Protein AF-A0A940H5U5-F1 (afdb_monomer_lite)

Foldseek 3Di:
DVVQAPQDPVGFDFLVNVCVVLVHDSVLSVLVVVVCVVVQQWDWDQDPVDNVTIGIHGHPCCVPDCVVVVVVVVVVVCVVDDPVVVNVVSVVVSVVSVVVVVVVVVVVVVVPD

pLDDT: mean 73.12, std 14.08, range [37.0, 94.38]

Secondary structure (DSSP, 8-state):
-HHHHT--TTSPPPHHHHHHHHT--HHHHHHHHHHHHHTTSEEEEE-SS-TTSEEEEE-TTTTTSHHHHHHHHHHHHHTTS-HHHHHHHHHHHHHHHHHHHHHHHHHHHHTT-

Structure (mmCIF, N/CA/C/O backbone):
data_AF-A0A940H5U5-F1
#
_entry.id   AF-A0A940H5U5-F1
#
loop_
_atom_site.group_PDB
_atom_site.id
_atom_site.type_symbol
_atom_site.label_atom_id
_atom_site.label_alt_id
_atom_site.label_comp_id
_atom_site.label_asym_id
_atom_site.label_entity_id
_atom_site.label_seq_id
_atom_site.pdbx_PDB_ins_code
_atom_site.Cartn_x
_atom_site.Cartn_y
_atom_site.Cartn_z
_atom_site.occupancy
_atom_site.B_iso_or_equiv
_atom_site.auth_seq_id
_atom_site.auth_comp_id
_atom_site.auth_asym_id
_atom_site.auth_atom_id
_atom_site.pdbx_PDB_model_num
ATOM 1 N N . MET A 1 1 ? -2.902 -5.960 -1.206 1.00 59.06 1 MET A N 1
ATOM 2 C CA . MET A 1 1 ? -2.280 -6.666 -2.357 1.00 59.06 1 MET A CA 1
ATOM 3 C C . MET A 1 1 ? -3.231 -6.920 -3.512 1.00 59.06 1 MET A C 1
ATOM 5 O O . MET A 1 1 ? -2.843 -6.705 -4.652 1.00 59.06 1 MET A O 1
ATOM 9 N N . ARG A 1 2 ? -4.475 -7.324 -3.242 1.00 65.00 2 ARG A N 1
ATOM 10 C CA . ARG A 1 2 ? -5.474 -7.710 -4.247 1.00 65.00 2 ARG A CA 1
ATOM 11 C C . ARG A 1 2 ? -5.751 -6.679 -5.361 1.00 65.00 2 ARG A C 1
ATOM 13 O O . ARG A 1 2 ? -6.132 -7.082 -6.454 1.00 65.00 2 ARG A O 1
ATOM 20 N N . PHE A 1 3 ? -5.550 -5.381 -5.115 1.00 73.56 3 PHE A N 1
ATOM 21 C CA . PHE A 1 3 ? -5.642 -4.334 -6.147 1.00 73.56 3 PHE A CA 1
ATOM 22 C C . PHE A 1 3 ? -4.464 -4.382 -7.139 1.00 73.56 3 PHE A C 1
ATOM 24 O O . PHE A 1 3 ? -4.677 -4.433 -8.341 1.00 73.56 3 PHE A O 1
ATOM 31 N N . ILE A 1 4 ? -3.226 -4.476 -6.639 1.00 76.56 4 ILE A N 1
ATOM 32 C CA . ILE A 1 4 ? -2.006 -4.588 -7.463 1.00 76.56 4 ILE A CA 1
ATOM 33 C C . ILE A 1 4 ? -1.931 -5.956 -8.159 1.00 76.56 4 ILE A C 1
ATOM 35 O O . ILE A 1 4 ? -1.554 -6.040 -9.321 1.00 76.56 4 ILE A O 1
ATOM 39 N N . ALA A 1 5 ? -2.299 -7.034 -7.461 1.00 72.69 5 ALA A N 1
ATOM 40 C CA . ALA A 1 5 ? -2.192 -8.403 -7.967 1.00 72.69 5 ALA A CA 1
ATOM 41 C C . ALA A 1 5 ? -3.207 -8.733 -9.077 1.00 72.69 5 ALA A C 1
ATOM 43 O O . ALA A 1 5 ? -2.927 -9.572 -9.925 1.00 72.69 5 ALA A O 1
ATOM 44 N N . ARG A 1 6 ? -4.376 -8.077 -9.081 1.00 73.06 6 ARG A N 1
ATOM 45 C CA . ARG A 1 6 ? -5.414 -8.256 -10.113 1.00 73.06 6 ARG A CA 1
ATOM 46 C C . ARG A 1 6 ? -5.340 -7.218 -11.233 1.00 73.06 6 ARG A C 1
ATOM 48 O O . ARG A 1 6 ? -6.187 -7.241 -12.122 1.00 73.06 6 ARG A O 1
ATOM 55 N N . ALA A 1 7 ? -4.367 -6.309 -11.180 1.00 75.81 7 ALA A N 1
ATOM 56 C CA . ALA A 1 7 ? -4.187 -5.297 -12.205 1.00 75.81 7 ALA A CA 1
ATOM 57 C C . ALA A 1 7 ? -3.845 -5.981 -13.538 1.00 75.81 7 ALA A C 1
ATOM 59 O O . ALA A 1 7 ? -2.870 -6.742 -13.596 1.00 75.81 7 ALA A O 1
ATOM 60 N N . PRO A 1 8 ? -4.626 -5.764 -14.606 1.00 73.50 8 PRO A N 1
ATOM 61 C CA . PRO A 1 8 ? -4.313 -6.360 -15.889 1.00 73.50 8 PRO A CA 1
ATOM 62 C C . PRO A 1 8 ? -3.020 -5.750 -16.443 1.00 73.50 8 PRO A C 1
ATOM 64 O O . PRO A 1 8 ? -2.695 -4.590 -16.200 1.00 73.50 8 PRO A O 1
ATOM 67 N N . ALA A 1 9 ? -2.275 -6.520 -17.238 1.00 69.75 9 ALA A N 1
ATOM 68 C CA . ALA A 1 9 ? -0.978 -6.073 -17.757 1.00 69.75 9 ALA A CA 1
ATOM 69 C C . ALA A 1 9 ? -1.054 -4.779 -18.598 1.00 69.75 9 ALA A C 1
ATOM 71 O O . ALA A 1 9 ? -0.055 -4.069 -18.702 1.00 69.75 9 ALA A O 1
ATOM 72 N N . HIS A 1 10 ? -2.223 -4.493 -19.182 1.00 73.12 10 HIS A N 1
ATOM 73 C CA . HIS A 1 10 ? -2.501 -3.306 -19.991 1.00 73.12 10 HIS A CA 1
ATOM 74 C C . HIS A 1 10 ? -3.040 -2.108 -19.188 1.00 73.12 10 HIS A C 1
ATOM 76 O O . HIS A 1 10 ? -3.064 -1.009 -19.728 1.00 73.12 10 HIS A O 1
ATOM 82 N N . ASP A 1 11 ? -3.431 -2.301 -17.925 1.00 79.25 11 ASP A N 1
ATOM 83 C CA . ASP A 1 11 ? -3.810 -1.222 -17.001 1.00 79.25 11 ASP A CA 1
ATOM 84 C C . ASP A 1 11 ? -3.160 -1.455 -15.623 1.00 79.25 11 ASP A C 1
ATOM 86 O O . ASP A 1 11 ? -3.788 -1.928 -14.669 1.00 79.25 11 ASP A O 1
ATOM 90 N N . PRO A 1 12 ? -1.836 -1.242 -15.534 1.00 84.50 12 PRO A N 1
ATOM 91 C CA . PRO A 1 12 ? -1.082 -1.508 -14.322 1.00 84.50 12 PRO A CA 1
ATOM 92 C C . PRO A 1 12 ? -1.308 -0.424 -13.258 1.00 84.50 12 PRO A C 1
ATOM 94 O O . PRO A 1 12 ? -1.371 0.770 -13.549 1.00 84.50 12 PRO A O 1
ATOM 97 N N . VAL A 1 13 ? -1.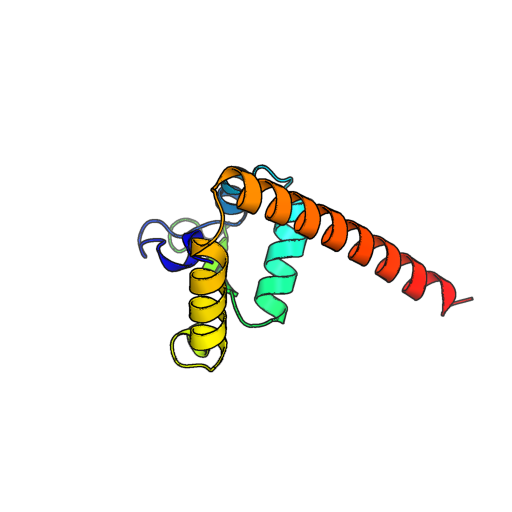323 -0.824 -11.983 1.00 91.81 13 VAL A N 1
ATOM 98 C CA . VAL A 1 13 ? -1.517 0.116 -10.868 1.00 91.81 13 VAL A CA 1
ATOM 99 C C . VAL A 1 13 ? -0.321 1.056 -10.735 1.00 91.81 13 VAL A C 1
ATOM 101 O O . VAL A 1 13 ? 0.819 0.622 -10.573 1.00 91.81 13 VAL A O 1
ATOM 104 N N . THR A 1 14 ? -0.584 2.360 -10.738 1.00 93.56 14 THR A N 1
ATOM 105 C CA . THR A 1 14 ? 0.409 3.396 -10.424 1.00 93.56 14 THR A CA 1
ATOM 106 C C . THR A 1 14 ? 0.382 3.749 -8.930 1.00 93.56 14 THR A C 1
ATOM 108 O O . THR A 1 14 ? -0.639 3.538 -8.268 1.00 93.56 14 THR A O 1
ATOM 111 N N . PRO A 1 15 ? 1.457 4.336 -8.367 1.00 91.62 15 PRO A N 1
ATOM 112 C CA . PRO A 1 15 ? 1.436 4.866 -7.001 1.00 91.62 15 PRO A CA 1
ATOM 113 C C . PRO A 1 15 ? 0.282 5.845 -6.745 1.00 91.62 15 PRO A C 1
ATOM 115 O O . PRO A 1 15 ? -0.354 5.781 -5.698 1.00 91.62 15 PRO A O 1
ATOM 118 N N . GLY A 1 16 ? -0.031 6.704 -7.723 1.00 90.62 16 GLY A N 1
ATOM 119 C CA . GLY A 1 16 ? -1.149 7.646 -7.632 1.00 90.62 16 GLY A CA 1
ATOM 120 C C . GLY A 1 16 ? -2.512 6.953 -7.606 1.00 90.62 16 GLY A C 1
ATOM 121 O O . GLY A 1 16 ? -3.357 7.300 -6.786 1.00 90.62 16 GLY A O 1
ATOM 122 N N . ALA A 1 17 ? -2.708 5.922 -8.434 1.00 90.31 17 ALA A N 1
ATOM 123 C CA . ALA A 1 17 ? -3.931 5.119 -8.411 1.00 90.31 17 ALA A CA 1
ATOM 124 C C . ALA A 1 17 ? -4.098 4.374 -7.078 1.00 90.31 17 ALA A C 1
ATOM 126 O O . ALA A 1 17 ? -5.207 4.282 -6.557 1.00 90.31 17 ALA A O 1
ATOM 127 N N . LEU A 1 18 ? -2.999 3.885 -6.494 1.00 86.50 18 LEU A N 1
ATOM 128 C CA . LEU A 1 18 ? -3.027 3.270 -5.170 1.00 86.50 18 LEU A CA 1
ATOM 129 C C . LEU A 1 18 ? -3.371 4.290 -4.074 1.00 86.50 18 LEU A C 1
ATOM 131 O O . LEU A 1 18 ? -4.169 3.974 -3.199 1.00 86.50 18 LEU A O 1
ATOM 135 N N . ALA A 1 19 ? -2.816 5.505 -4.131 1.00 84.50 19 ALA A N 1
ATOM 136 C CA . ALA A 1 19 ? -3.132 6.572 -3.179 1.00 84.50 19 ALA A CA 1
ATOM 137 C C . ALA A 1 19 ? -4.625 6.912 -3.203 1.00 84.50 19 ALA A C 1
ATOM 139 O O . ALA A 1 19 ? -5.271 6.946 -2.159 1.00 84.50 19 ALA A O 1
ATOM 140 N N . ALA A 1 20 ? -5.173 7.089 -4.409 1.00 86.62 20 ALA A N 1
ATOM 141 C CA . ALA A 1 20 ? -6.587 7.368 -4.619 1.00 86.62 20 ALA A CA 1
ATOM 142 C C . ALA A 1 20 ? -7.475 6.221 -4.117 1.00 86.62 20 ALA A C 1
ATOM 144 O O . ALA A 1 20 ? -8.465 6.469 -3.439 1.00 86.62 20 ALA A O 1
ATOM 145 N N . HIS A 1 21 ? -7.096 4.971 -4.397 1.00 81.88 21 HIS A N 1
ATOM 146 C CA . HIS A 1 21 ? -7.836 3.793 -3.945 1.00 81.88 21 HIS A CA 1
ATOM 147 C C . HIS A 1 21 ? -7.860 3.652 -2.416 1.00 81.88 21 HIS A C 1
ATOM 149 O O . HIS A 1 21 ? -8.866 3.227 -1.860 1.00 81.88 21 HIS A O 1
ATOM 155 N N . LEU A 1 22 ? -6.765 4.011 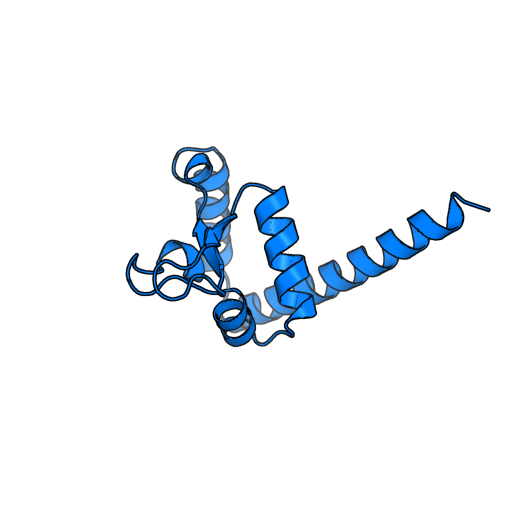-1.742 1.00 78.31 22 LEU A N 1
ATOM 156 C CA . LEU A 1 22 ? -6.652 3.948 -0.283 1.00 78.31 22 LEU A CA 1
ATOM 157 C C . LEU A 1 22 ? -7.143 5.223 0.423 1.00 78.31 22 LEU A C 1
ATOM 159 O O . LEU A 1 22 ? -7.207 5.241 1.648 1.00 78.31 22 LEU A O 1
ATOM 163 N N . GLY A 1 23 ? -7.456 6.292 -0.316 1.00 82.31 23 GLY A N 1
ATOM 164 C CA . GLY A 1 23 ? -7.850 7.581 0.259 1.00 82.31 23 GLY A CA 1
ATOM 165 C C . GLY A 1 23 ? -6.741 8.264 1.070 1.00 82.31 23 GLY A C 1
ATOM 166 O O . GLY A 1 23 ? -7.037 8.972 2.030 1.00 82.31 23 GLY A O 1
ATOM 167 N N . VAL A 1 24 ? -5.468 8.048 0.717 1.00 80.44 24 VAL A N 1
ATOM 168 C CA . VAL A 1 24 ? -4.302 8.577 1.453 1.00 80.44 24 VAL A CA 1
ATOM 169 C C . VAL A 1 24 ? -3.491 9.573 0.624 1.00 80.44 24 VAL A C 1
ATOM 171 O O . VAL A 1 24 ? -3.591 9.629 -0.602 1.00 80.44 24 VAL A O 1
ATOM 174 N N . SER A 1 25 ? -2.644 10.355 1.296 1.00 83.06 25 SER A N 1
ATOM 175 C CA . SER A 1 25 ? -1.733 11.288 0.630 1.00 83.06 25 SER A CA 1
ATOM 176 C C . SER A 1 25 ? -0.631 10.568 -0.161 1.00 83.06 25 SER A C 1
ATOM 178 O O . SER A 1 25 ? -0.286 9.413 0.102 1.00 83.06 25 SER A O 1
ATOM 180 N N . THR A 1 26 ? -0.007 11.287 -1.099 1.00 83.31 26 THR A N 1
ATOM 181 C CA . THR A 1 26 ? 1.151 10.788 -1.860 1.00 83.31 26 THR A CA 1
ATOM 182 C C . THR A 1 26 ? 2.324 10.403 -0.950 1.00 83.31 26 THR A C 1
ATOM 184 O O . THR A 1 26 ? 3.017 9.421 -1.213 1.00 83.31 26 THR A O 1
ATOM 187 N N . ALA A 1 27 ? 2.547 11.145 0.137 1.00 80.81 27 ALA A N 1
ATOM 188 C CA . ALA A 1 27 ? 3.599 10.826 1.101 1.00 80.81 27 ALA A CA 1
ATOM 189 C C . ALA A 1 27 ? 3.297 9.503 1.825 1.00 80.81 27 ALA A C 1
ATOM 191 O O . ALA A 1 27 ? 4.127 8.594 1.818 1.00 80.81 27 ALA A O 1
ATOM 192 N N . ALA A 1 28 ? 2.070 9.347 2.333 1.00 74.31 28 ALA A N 1
ATOM 193 C CA . ALA A 1 28 ? 1.639 8.139 3.032 1.00 74.31 28 ALA A CA 1
ATOM 194 C C . ALA A 1 28 ? 1.686 6.895 2.128 1.00 74.31 28 ALA A C 1
ATOM 196 O O . ALA A 1 28 ? 2.235 5.863 2.517 1.00 74.31 28 ALA A O 1
ATOM 197 N N . VAL A 1 29 ? 1.194 6.985 0.883 1.00 84.50 29 VAL A N 1
ATOM 198 C CA . VAL A 1 29 ? 1.276 5.845 -0.049 1.00 84.50 29 VAL A CA 1
ATOM 199 C C . VAL A 1 29 ? 2.728 5.481 -0.365 1.00 84.50 29 VAL A C 1
ATOM 201 O O . VAL A 1 29 ? 3.036 4.310 -0.574 1.00 84.50 29 VAL A O 1
ATOM 204 N N . THR A 1 30 ? 3.639 6.459 -0.384 1.00 85.81 30 THR A N 1
ATOM 205 C CA . THR A 1 30 ? 5.062 6.214 -0.650 1.00 85.81 30 THR A CA 1
ATOM 206 C C . THR A 1 30 ? 5.697 5.408 0.484 1.00 85.81 30 THR A C 1
ATOM 208 O O . THR A 1 30 ? 6.407 4.442 0.200 1.00 85.81 30 THR A O 1
ATOM 211 N N . GLY A 1 31 ? 5.384 5.724 1.746 1.00 78.25 31 GLY A N 1
ATOM 212 C CA . GLY A 1 31 ? 5.819 4.944 2.914 1.00 78.25 31 GLY A CA 1
ATOM 213 C C . GLY A 1 31 ? 5.294 3.503 2.895 1.00 78.25 31 GLY A C 1
ATOM 214 O O . GLY A 1 31 ? 6.044 2.553 3.149 1.00 78.25 31 GLY A O 1
ATOM 215 N N . VAL A 1 32 ? 4.036 3.315 2.481 1.00 79.25 32 VAL A N 1
ATOM 216 C CA . VAL A 1 32 ? 3.439 1.985 2.270 1.00 79.25 32 VAL A CA 1
ATOM 217 C C . VAL A 1 32 ? 4.168 1.225 1.162 1.00 79.25 32 VAL A C 1
ATOM 219 O O . VAL A 1 32 ? 4.618 0.101 1.377 1.00 79.25 32 VAL A O 1
ATOM 222 N N . ILE A 1 33 ? 4.337 1.824 -0.021 1.00 86.31 33 ILE A N 1
ATOM 223 C CA . ILE A 1 33 ? 5.022 1.191 -1.160 1.00 86.31 33 ILE A CA 1
ATOM 224 C C . ILE A 1 33 ? 6.456 0.811 -0.787 1.00 86.31 33 ILE A C 1
ATOM 226 O O . ILE A 1 33 ? 6.909 -0.277 -1.148 1.00 86.31 33 ILE A O 1
ATOM 230 N N . ARG A 1 34 ? 7.161 1.673 -0.047 1.00 86.00 34 ARG A N 1
ATOM 231 C CA . ARG A 1 34 ? 8.513 1.406 0.448 1.00 86.00 34 ARG A CA 1
ATOM 232 C C . ARG A 1 34 ? 8.544 0.144 1.306 1.00 86.00 34 ARG A C 1
ATOM 234 O O . ARG A 1 34 ? 9.301 -0.764 0.975 1.00 86.00 34 ARG A O 1
ATOM 241 N N . ARG A 1 35 ? 7.671 0.032 2.311 1.00 79.75 35 ARG A N 1
ATOM 242 C CA . ARG A 1 35 ? 7.565 -1.169 3.161 1.00 79.75 35 ARG A CA 1
ATOM 243 C C . ARG A 1 35 ? 7.221 -2.422 2.369 1.00 79.75 35 ARG A C 1
ATOM 245 O O . ARG A 1 35 ? 7.815 -3.473 2.582 1.00 79.75 35 ARG A O 1
ATOM 252 N N . LEU A 1 36 ? 6.286 -2.318 1.426 1.00 79.19 36 LEU A N 1
ATOM 253 C CA . LEU A 1 36 ? 5.907 -3.451 0.579 1.00 79.19 36 LEU A CA 1
ATOM 254 C C . LEU A 1 36 ? 7.059 -3.910 -0.320 1.00 79.19 36 LEU A C 1
ATOM 256 O O . LEU A 1 36 ? 7.201 -5.104 -0.576 1.00 79.19 36 LEU A O 1
ATOM 260 N N . ARG A 1 37 ? 7.890 -2.978 -0.791 1.00 84.25 37 ARG A N 1
ATOM 261 C CA . ARG A 1 37 ? 9.099 -3.281 -1.559 1.00 84.25 37 ARG A CA 1
ATOM 262 C C . ARG A 1 37 ? 10.191 -3.889 -0.680 1.00 84.25 37 ARG A C 1
ATOM 264 O O . ARG A 1 37 ? 10.792 -4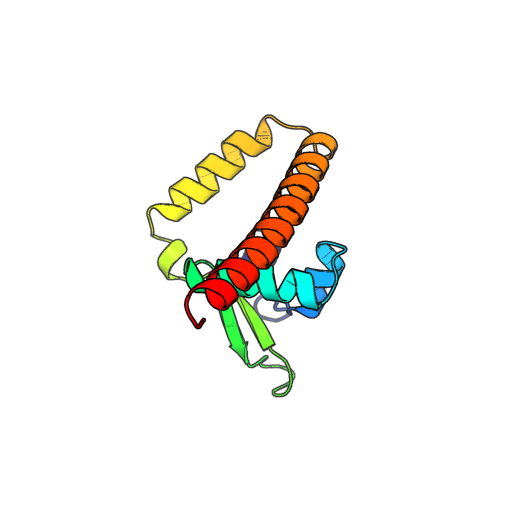.876 -1.087 1.00 84.25 37 ARG A O 1
ATOM 271 N N . GLU A 1 38 ? 10.441 -3.323 0.498 1.00 78.69 38 GLU A N 1
ATOM 272 C CA . GLU A 1 38 ? 11.425 -3.824 1.472 1.00 78.69 38 GLU A CA 1
ATOM 273 C C . GLU A 1 38 ? 11.074 -5.238 1.949 1.00 78.69 38 GLU A C 1
ATOM 275 O O . GLU A 1 38 ? 11.944 -6.102 2.008 1.00 78.69 38 GLU A O 1
ATOM 280 N N . GLY A 1 39 ? 9.787 -5.511 2.174 1.00 71.06 39 GLY A N 1
ATOM 281 C CA . GLY A 1 39 ? 9.272 -6.848 2.472 1.00 71.06 39 GLY A CA 1
ATOM 282 C C . GLY A 1 39 ? 9.225 -7.801 1.271 1.00 71.06 39 GLY A C 1
ATOM 283 O O . GLY A 1 39 ? 8.808 -8.943 1.420 1.00 71.06 39 GLY A O 1
ATOM 284 N N . GLY A 1 40 ? 9.630 -7.360 0.075 1.00 73.81 40 GLY A N 1
ATOM 285 C CA . GLY A 1 40 ? 9.691 -8.196 -1.126 1.00 73.81 40 GLY A CA 1
ATOM 286 C C . GLY A 1 40 ? 8.338 -8.520 -1.767 1.00 73.81 40 GLY A C 1
ATOM 287 O O . GLY A 1 40 ? 8.287 -9.365 -2.662 1.00 73.81 40 GLY A O 1
ATOM 288 N N . PHE A 1 41 ? 7.260 -7.846 -1.360 1.00 74.44 41 PHE A N 1
ATOM 289 C CA . PHE A 1 41 ? 5.898 -8.106 -1.830 1.00 74.44 41 PHE A CA 1
ATOM 290 C C . PHE A 1 41 ? 5.558 -7.399 -3.148 1.00 74.44 41 PHE A C 1
ATOM 292 O O . PHE A 1 41 ? 4.767 -7.906 -3.945 1.00 74.44 41 PHE A O 1
ATOM 299 N N . VAL A 1 42 ? 6.142 -6.222 -3.387 1.00 82.69 42 VAL A N 1
ATOM 300 C CA . VAL A 1 42 ? 5.886 -5.406 -4.584 1.00 82.69 42 VAL A CA 1
ATOM 301 C C . VAL A 1 42 ? 7.192 -5.022 -5.268 1.00 82.69 42 VAL A C 1
ATOM 303 O O . VAL A 1 42 ? 8.184 -4.684 -4.627 1.00 82.69 42 VAL A O 1
ATOM 306 N N . VAL A 1 43 ? 7.163 -5.016 -6.597 1.00 88.00 43 VAL A N 1
ATOM 307 C CA . VAL A 1 43 ? 8.211 -4.475 -7.460 1.00 88.00 43 VAL A CA 1
ATOM 308 C C . VAL A 1 43 ? 7.709 -3.188 -8.104 1.00 88.00 43 VAL A C 1
ATOM 310 O O . VAL A 1 43 ? 6.584 -3.124 -8.601 1.00 88.00 43 VAL A O 1
ATOM 313 N N . VAL A 1 44 ? 8.562 -2.164 -8.117 1.00 91.31 44 VAL A N 1
ATOM 314 C CA . VAL A 1 44 ? 8.323 -0.912 -8.844 1.00 91.31 44 VAL A CA 1
ATOM 315 C C . VAL A 1 44 ? 9.061 -0.982 -10.177 1.00 91.31 44 VAL A C 1
ATOM 317 O O . VAL A 1 44 ? 10.269 -1.210 -10.198 1.00 91.31 44 VAL A O 1
ATOM 320 N N . ALA A 1 45 ? 8.351 -0.772 -11.283 1.00 90.19 45 ALA A N 1
ATOM 321 C CA . ALA A 1 45 ? 8.904 -0.827 -12.636 1.00 90.19 45 ALA A CA 1
ATOM 322 C C . ALA A 1 45 ? 8.535 0.431 -13.447 1.00 90.19 45 ALA A C 1
ATOM 324 O O . ALA A 1 45 ? 7.583 1.130 -13.089 1.00 90.19 45 ALA A O 1
ATOM 325 N N . PRO A 1 46 ? 9.267 0.759 -14.529 1.00 90.69 46 PRO A N 1
ATOM 326 C CA . PRO A 1 46 ? 8.831 1.773 -15.490 1.00 90.69 46 PRO A CA 1
ATOM 327 C C . PRO A 1 46 ? 7.448 1.441 -16.062 1.00 90.69 46 PRO A C 1
ATOM 329 O O . PRO A 1 46 ? 7.152 0.272 -16.320 1.00 90.69 46 PRO A O 1
ATOM 332 N N . ASN A 1 47 ? 6.604 2.454 -16.259 1.00 88.12 47 ASN A N 1
ATOM 333 C CA . ASN A 1 47 ? 5.324 2.267 -16.931 1.00 88.12 47 ASN A CA 1
ATOM 334 C C . ASN A 1 47 ? 5.557 2.088 -18.451 1.00 88.12 47 ASN A C 1
ATOM 336 O O . ASN A 1 47 ? 6.158 2.969 -19.067 1.00 88.12 47 ASN A O 1
ATOM 340 N N . PRO A 1 48 ? 5.083 0.990 -19.074 1.00 84.56 48 PRO A N 1
ATOM 341 C CA . PRO A 1 48 ? 5.231 0.769 -20.515 1.00 84.56 48 PRO A CA 1
ATOM 342 C C . PRO A 1 48 ? 4.530 1.815 -21.393 1.00 84.56 48 PRO A C 1
ATOM 344 O O . PRO A 1 48 ? 4.952 2.024 -22.525 1.00 84.56 48 PRO A O 1
ATOM 347 N N . ALA A 1 49 ? 3.469 2.454 -20.888 1.00 85.62 49 ALA A N 1
ATOM 348 C CA . ALA A 1 49 ? 2.686 3.450 -21.623 1.00 85.62 49 ALA A CA 1
ATOM 349 C C . ALA A 1 49 ? 3.198 4.893 -21.439 1.00 85.62 49 ALA A C 1
ATOM 351 O O . ALA A 1 49 ? 2.931 5.748 -22.277 1.00 85.62 49 ALA A O 1
ATOM 352 N N . ASP A 1 50 ? 3.945 5.170 -20.364 1.00 86.56 50 ASP A N 1
ATOM 353 C CA . ASP A 1 50 ? 4.576 6.472 -20.105 1.00 86.56 50 ASP A CA 1
ATOM 354 C C . ASP A 1 50 ? 5.873 6.281 -19.311 1.00 86.56 50 ASP A C 1
ATOM 356 O O . ASP A 1 50 ? 5.850 6.073 -18.099 1.00 86.56 50 ASP A O 1
ATOM 360 N N . ALA A 1 51 ? 7.025 6.412 -19.969 1.00 84.06 51 ALA A N 1
ATOM 361 C CA . ALA A 1 51 ? 8.330 6.201 -19.340 1.00 84.06 51 ALA A CA 1
ATOM 362 C C . ALA A 1 51 ? 8.622 7.144 -18.151 1.00 84.06 51 ALA A C 1
ATOM 364 O O . ALA A 1 51 ? 9.502 6.846 -17.337 1.00 84.06 51 ALA A O 1
ATOM 365 N N . ARG A 1 52 ? 7.891 8.263 -18.019 1.00 87.06 52 ARG A N 1
ATOM 366 C CA . ARG A 1 52 ? 7.999 9.191 -16.878 1.00 87.06 52 ARG A CA 1
ATOM 367 C C . ARG A 1 52 ? 7.241 8.705 -15.642 1.00 87.06 52 ARG A C 1
ATOM 369 O O . ARG A 1 52 ? 7.450 9.236 -14.555 1.00 87.06 52 ARG A O 1
ATOM 376 N N . SER A 1 53 ? 6.386 7.697 -15.792 1.00 87.94 53 SER A N 1
ATOM 377 C CA . SER A 1 53 ? 5.580 7.111 -14.725 1.00 87.94 53 SER A CA 1
ATOM 378 C C . SER A 1 53 ? 6.130 5.754 -14.267 1.00 87.94 53 SER A C 1
ATOM 380 O O . SER A 1 53 ? 6.938 5.101 -14.937 1.00 87.94 53 SER A O 1
ATOM 382 N N . LYS A 1 54 ? 5.695 5.319 -13.083 1.00 93.00 54 LYS A N 1
ATOM 383 C CA . LYS A 1 54 ? 6.037 4.025 -12.483 1.00 93.00 54 LYS A CA 1
ATOM 384 C C . LYS A 1 54 ? 4.781 3.204 -12.241 1.00 93.00 54 LYS A C 1
ATOM 386 O O . LYS A 1 54 ? 3.713 3.748 -11.969 1.00 93.00 54 LYS A O 1
ATOM 391 N N . VAL A 1 55 ? 4.945 1.889 -12.283 1.00 94.38 55 VAL A N 1
ATOM 392 C CA . VAL A 1 55 ? 3.894 0.913 -12.000 1.00 94.38 55 VAL A CA 1
ATOM 393 C C . VAL A 1 55 ? 4.320 -0.030 -10.888 1.00 94.38 55 VAL A C 1
ATOM 395 O O . VAL A 1 55 ? 5.501 -0.354 -10.744 1.00 94.38 55 VAL A O 1
ATOM 398 N N . LEU A 1 56 ? 3.339 -0.468 -10.112 1.00 91.56 56 LEU A N 1
ATOM 399 C CA . LEU A 1 56 ? 3.472 -1.447 -9.048 1.00 91.56 56 LEU A CA 1
ATOM 400 C C . LEU A 1 56 ? 3.073 -2.816 -9.593 1.00 91.56 56 LEU A C 1
ATOM 402 O O . LEU A 1 56 ? 2.035 -2.960 -10.238 1.00 91.56 5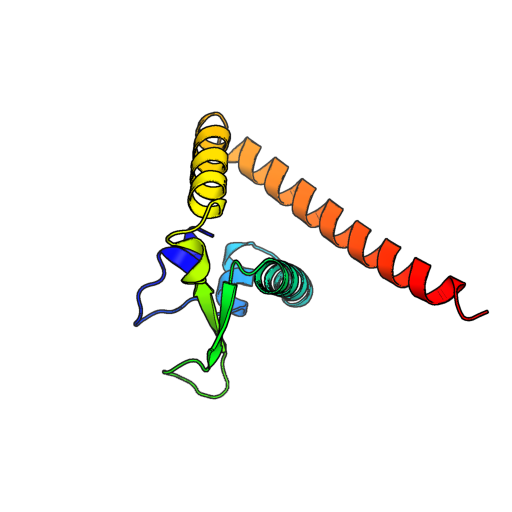6 LEU A O 1
ATOM 406 N N . ARG A 1 57 ? 3.890 -3.831 -9.325 1.00 87.25 57 ARG A N 1
ATOM 407 C CA . ARG A 1 57 ? 3.605 -5.230 -9.659 1.00 87.25 57 ARG A CA 1
ATOM 408 C C . ARG A 1 57 ? 3.784 -6.098 -8.428 1.00 87.25 57 ARG A C 1
ATOM 410 O O . ARG A 1 57 ? 4.700 -5.861 -7.645 1.00 87.25 57 ARG A O 1
ATOM 417 N N . ALA A 1 58 ? 2.943 -7.115 -8.271 1.00 81.31 58 ALA A N 1
ATOM 418 C CA . ALA A 1 58 ? 3.190 -8.145 -7.269 1.00 81.31 58 ALA A CA 1
ATOM 419 C C . ALA A 1 58 ? 4.504 -8.879 -7.592 1.00 81.31 58 ALA A C 1
ATOM 421 O O . ALA A 1 58 ? 4.836 -9.105 -8.758 1.00 81.31 58 ALA A O 1
ATOM 422 N N . SER A 1 59 ? 5.273 -9.214 -6.562 1.00 74.81 59 SER A N 1
ATOM 423 C CA . SER A 1 59 ? 6.530 -9.944 -6.714 1.00 74.81 59 SER A CA 1
ATOM 424 C C . SER A 1 59 ? 6.285 -11.414 -7.072 1.00 74.81 59 SER A C 1
ATOM 426 O O . SER A 1 59 ? 5.517 -12.100 -6.403 1.00 74.81 59 SER A O 1
ATOM 428 N N . LEU A 1 60 ? 6.989 -11.932 -8.088 1.00 62.09 60 LEU A N 1
ATOM 429 C CA . LEU A 1 60 ? 6.955 -13.360 -8.455 1.00 62.09 60 LEU A CA 1
ATOM 430 C C . LEU A 1 60 ? 7.555 -14.270 -7.372 1.00 62.09 60 LEU A C 1
ATOM 432 O O . LEU A 1 60 ? 7.242 -15.458 -7.344 1.00 62.09 60 LEU A O 1
ATOM 436 N N . ARG A 1 61 ? 8.401 -13.721 -6.482 1.00 56.09 61 ARG A N 1
ATOM 437 C CA . ARG A 1 61 ? 8.922 -14.447 -5.315 1.00 56.09 61 ARG A CA 1
ATOM 438 C C . ARG A 1 61 ? 7.776 -14.918 -4.426 1.00 56.09 61 ARG A C 1
ATOM 440 O O . ARG A 1 61 ? 7.929 -15.958 -3.810 1.00 56.09 61 ARG A O 1
ATOM 447 N N . GLU A 1 62 ? 6.659 -14.190 -4.412 1.00 53.09 62 GLU A N 1
ATOM 448 C CA . GLU A 1 62 ? 5.501 -14.477 -3.572 1.00 53.09 62 GLU A CA 1
ATOM 449 C C . GLU A 1 62 ? 4.512 -15.469 -4.170 1.00 53.09 62 GLU A C 1
ATOM 451 O O . GLU A 1 62 ? 4.076 -16.342 -3.436 1.00 53.09 62 GLU A O 1
ATOM 456 N N . LEU A 1 63 ? 4.314 -15.461 -5.493 1.00 51.09 63 LEU A N 1
ATOM 457 C CA . LEU A 1 63 ? 3.392 -16.368 -6.205 1.00 51.09 63 LEU A CA 1
ATOM 458 C C . LEU A 1 63 ? 3.721 -17.878 -6.085 1.00 51.09 63 LEU A C 1
ATOM 460 O O . LEU A 1 63 ? 3.019 -18.702 -6.665 1.00 51.09 63 LEU A O 1
ATOM 464 N N . HIS A 1 64 ? 4.814 -18.237 -5.394 1.00 48.28 64 HIS A N 1
ATOM 465 C CA . HIS A 1 64 ? 5.190 -19.615 -5.048 1.00 48.28 64 HIS A CA 1
ATOM 466 C C . HIS A 1 64 ? 5.884 -19.733 -3.659 1.00 48.28 64 HIS A C 1
ATOM 468 O O . HIS A 1 64 ? 6.546 -20.736 -3.382 1.00 48.28 64 HIS A O 1
ATOM 474 N N . SER A 1 65 ? 5.792 -18.721 -2.782 1.00 46.91 65 SER A N 1
ATOM 475 C CA . SER A 1 65 ? 6.514 -18.620 -1.488 1.00 46.91 65 SER A CA 1
ATOM 476 C C . SER A 1 65 ? 5.607 -18.883 -0.278 1.00 46.91 65 SER A C 1
ATOM 478 O O . SER A 1 65 ? 4.386 -18.792 -0.378 1.00 46.91 65 SER A O 1
ATOM 480 N N . PRO A 1 66 ? 6.162 -19.174 0.916 1.00 48.56 66 PRO A N 1
ATOM 481 C CA . PRO A 1 66 ? 5.424 -19.169 2.181 1.00 48.56 66 PRO A CA 1
ATOM 482 C C . PRO A 1 66 ? 4.500 -17.963 2.417 1.00 48.56 66 PRO A C 1
ATOM 484 O O . PRO A 1 66 ? 3.544 -18.105 3.182 1.00 48.56 66 PRO A O 1
ATOM 487 N N . ALA A 1 67 ? 4.728 -16.805 1.795 1.00 50.88 67 ALA A N 1
ATOM 488 C CA . ALA A 1 67 ? 3.844 -15.655 1.949 1.00 50.88 67 ALA A 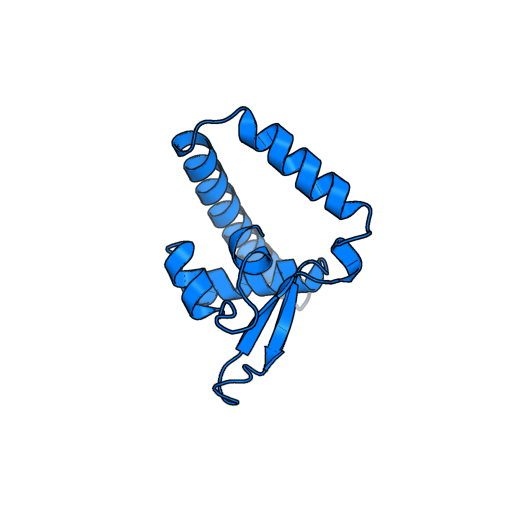CA 1
ATOM 489 C C . ALA A 1 67 ? 2.645 -15.599 0.965 1.00 50.88 67 ALA A C 1
ATOM 491 O O . ALA A 1 67 ? 1.699 -14.853 1.236 1.00 50.88 67 ALA A O 1
ATOM 492 N N . ASP A 1 68 ? 2.516 -16.551 0.026 1.00 53.44 68 ASP A N 1
ATOM 493 C CA . ASP A 1 68 ? 1.208 -16.957 -0.526 1.00 53.44 68 ASP A CA 1
ATOM 494 C C . ASP A 1 68 ? 0.344 -17.620 0.555 1.00 53.44 68 ASP A C 1
ATOM 496 O O . ASP A 1 68 ? -0.864 -17.378 0.636 1.00 53.44 68 ASP A O 1
ATOM 500 N N . ARG A 1 69 ? 0.950 -18.407 1.460 1.00 55.62 69 ARG A N 1
ATOM 501 C CA . ARG A 1 69 ? 0.219 -18.953 2.618 1.00 55.62 69 ARG A CA 1
ATOM 502 C C . ARG A 1 69 ? -0.127 -17.856 3.609 1.00 55.62 69 ARG A C 1
ATOM 504 O O . ARG A 1 69 ? -1.196 -17.917 4.201 1.00 55.62 69 ARG A O 1
ATOM 511 N N . LEU A 1 70 ? 0.745 -16.866 3.803 1.00 61.91 70 LEU A N 1
ATOM 512 C CA . LEU A 1 70 ? 0.425 -15.711 4.643 1.00 61.91 70 LEU A CA 1
ATOM 513 C C . LEU A 1 70 ? -0.721 -14.898 4.038 1.00 61.91 70 LEU A C 1
ATOM 515 O O . LEU A 1 70 ? -1.671 -14.613 4.753 1.00 61.91 70 LEU A O 1
ATOM 519 N N . SER A 1 71 ? -0.685 -14.599 2.738 1.00 64.19 71 SER A N 1
ATOM 520 C CA . SER A 1 71 ? -1.774 -13.899 2.044 1.00 64.19 71 SER A CA 1
ATOM 521 C C . SER A 1 71 ? -3.085 -14.678 2.122 1.00 64.19 71 SER A C 1
ATOM 523 O O . SER A 1 71 ? -4.106 -14.097 2.472 1.00 64.19 71 SER A O 1
ATOM 525 N N . SER A 1 72 ? -3.044 -15.997 1.914 1.00 61.81 72 SER A N 1
ATOM 526 C CA . SER A 1 72 ? -4.219 -16.869 2.051 1.00 61.81 72 SER A CA 1
ATOM 527 C C . SER A 1 72 ? -4.743 -16.919 3.490 1.00 61.81 72 SER A C 1
ATOM 529 O O . SER A 1 72 ? -5.947 -16.911 3.715 1.00 61.81 72 SER A O 1
ATOM 531 N N . ARG A 1 73 ? -3.854 -16.945 4.493 1.00 65.62 73 ARG A N 1
ATOM 532 C CA . ARG A 1 73 ? -4.234 -16.916 5.916 1.00 65.62 73 ARG A CA 1
ATOM 533 C C . ARG A 1 73 ? -4.797 -15.562 6.325 1.00 65.62 73 ARG A C 1
ATOM 535 O O . ARG A 1 73 ? -5.729 -15.523 7.112 1.00 65.62 73 ARG A O 1
ATOM 542 N N . VAL A 1 74 ? -4.252 -14.471 5.798 1.00 70.50 74 VAL A N 1
ATOM 543 C CA . VAL A 1 74 ? -4.772 -13.119 6.022 1.00 70.50 74 VAL A CA 1
ATOM 544 C C . VAL A 1 74 ? -6.131 -12.956 5.347 1.00 70.50 74 VAL A C 1
ATOM 546 O O . VAL A 1 74 ? -7.016 -12.388 5.968 1.00 70.50 74 VAL A O 1
ATOM 549 N N . GLU A 1 75 ? -6.338 -13.492 4.140 1.00 70.00 75 GLU A N 1
ATOM 550 C CA . GLU A 1 75 ? -7.664 -13.519 3.503 1.00 70.00 75 GLU A CA 1
ATOM 551 C C . GLU A 1 75 ? -8.665 -14.359 4.305 1.00 70.00 75 GLU A C 1
ATOM 553 O O . GLU A 1 75 ? -9.790 -13.913 4.500 1.00 70.00 75 GLU A O 1
ATOM 558 N N . ALA A 1 76 ? -8.253 -15.518 4.827 1.00 71.94 76 ALA A N 1
ATOM 559 C CA . ALA A 1 76 ? -9.105 -16.349 5.677 1.00 71.94 76 ALA A CA 1
ATOM 560 C C . ALA A 1 76 ? -9.458 -15.677 7.014 1.00 71.94 76 ALA A C 1
ATOM 562 O O . ALA A 1 76 ? -10.567 -15.827 7.502 1.00 71.94 76 ALA A O 1
ATOM 563 N N . ILE A 1 77 ? -8.534 -14.916 7.605 1.00 75.06 77 ILE A N 1
ATOM 564 C CA . ILE A 1 77 ? -8.833 -14.116 8.799 1.00 75.06 77 ILE A CA 1
ATOM 565 C C . ILE A 1 77 ? -9.765 -12.965 8.422 1.00 75.06 77 ILE A C 1
ATOM 567 O O . ILE A 1 77 ? -10.740 -12.718 9.115 1.00 75.06 77 ILE A O 1
ATOM 571 N N . ALA A 1 78 ? -9.489 -12.267 7.318 1.00 75.31 78 ALA A N 1
ATOM 572 C CA . ALA A 1 78 ? -10.278 -11.122 6.884 1.00 75.31 78 ALA A CA 1
ATOM 573 C C . ALA A 1 78 ? -11.718 -11.500 6.510 1.00 75.31 78 ALA A C 1
ATOM 575 O O . ALA A 1 78 ? -12.604 -10.670 6.679 1.00 75.31 78 ALA A O 1
ATOM 576 N N . SER A 1 79 ? -11.971 -12.730 6.046 1.00 83.50 79 SER A N 1
ATOM 577 C CA . SER A 1 79 ? -13.329 -13.191 5.730 1.00 83.50 79 SER A CA 1
ATOM 578 C C . SER A 1 79 ? -14.256 -13.292 6.941 1.00 83.50 79 SER A C 1
ATOM 580 O O . SER A 1 79 ? -15.468 -13.343 6.750 1.00 83.50 79 SER A O 1
ATOM 582 N N . ASP A 1 80 ? -13.711 -13.291 8.160 1.00 89.31 80 ASP A N 1
ATOM 583 C CA . ASP A 1 80 ? -14.497 -13.308 9.397 1.00 89.31 80 ASP A CA 1
ATOM 584 C C . ASP A 1 80 ? -14.961 -11.904 9.833 1.00 89.31 80 ASP A C 1
ATOM 586 O O . ASP A 1 80 ? -15.705 -11.776 10.804 1.00 89.31 80 ASP A O 1
ATOM 590 N N . PHE A 1 81 ? -14.542 -10.849 9.125 1.00 80.62 81 PHE A N 1
ATOM 591 C CA . PHE A 1 81 ? -14.850 -9.457 9.452 1.00 80.62 81 PHE A CA 1
ATOM 592 C C . PHE A 1 81 ? -15.735 -8.817 8.383 1.00 80.62 81 PHE A C 1
ATOM 594 O O . PHE A 1 81 ? -15.636 -9.107 7.190 1.00 80.62 81 PHE A O 1
ATOM 601 N N . SER A 1 82 ? -16.579 -7.884 8.811 1.00 85.69 82 SER A N 1
ATOM 602 C CA . SER A 1 82 ? -17.313 -7.004 7.906 1.00 85.69 82 SER A CA 1
ATOM 603 C C . SER A 1 82 ? -16.393 -5.973 7.245 1.00 85.69 82 SER A C 1
ATOM 605 O O . SER A 1 82 ? -15.358 -5.587 7.796 1.00 85.69 82 SER A O 1
ATOM 607 N N . ASP A 1 83 ? -16.816 -5.438 6.097 1.00 75.31 83 ASP A N 1
ATOM 608 C CA . ASP A 1 83 ? -16.085 -4.371 5.397 1.00 75.31 83 ASP A CA 1
ATOM 609 C C . ASP A 1 83 ? -15.822 -3.153 6.302 1.00 75.31 83 ASP A C 1
ATOM 611 O O . ASP A 1 83 ? -14.743 -2.564 6.252 1.00 75.31 83 ASP A O 1
ATOM 615 N N . SER A 1 84 ? -16.771 -2.799 7.178 1.00 73.94 84 SER A N 1
ATOM 616 C CA . SER A 1 84 ? -16.613 -1.700 8.140 1.00 73.94 84 SER A CA 1
ATOM 617 C C . SER A 1 84 ? -15.543 -1.963 9.200 1.00 73.94 84 SER A C 1
ATOM 619 O O . SER A 1 84 ? -14.840 -1.038 9.608 1.00 73.94 84 SER A O 1
ATOM 621 N N . GLU A 1 85 ? -15.399 -3.209 9.652 1.00 73.62 85 GLU A N 1
ATOM 622 C CA . GLU A 1 85 ? -14.373 -3.588 10.627 1.00 73.62 85 GLU A CA 1
ATOM 623 C C . GLU A 1 85 ? -12.992 -3.620 9.974 1.00 73.62 85 GLU A C 1
ATOM 625 O O . GLU A 1 85 ? -12.030 -3.094 10.536 1.00 73.62 85 GLU A O 1
ATOM 630 N N . LEU A 1 86 ? -12.897 -4.159 8.757 1.00 80.31 86 LEU A N 1
ATOM 631 C CA . LEU A 1 86 ? -11.655 -4.167 7.986 1.00 80.31 86 LEU A CA 1
ATOM 632 C C . LEU A 1 86 ? -11.171 -2.749 7.669 1.00 80.31 86 LEU A C 1
ATOM 634 O O . LEU A 1 86 ? -9.976 -2.475 7.765 1.00 80.31 86 LEU A O 1
ATOM 638 N N . ASP A 1 87 ? -12.083 -1.837 7.343 1.00 74.88 87 ASP A N 1
ATOM 639 C CA . ASP A 1 87 ? -11.781 -0.426 7.101 1.00 74.88 87 ASP A CA 1
ATOM 640 C C . ASP A 1 87 ? -11.274 0.280 8.374 1.00 74.88 87 ASP A C 1
ATOM 642 O O . ASP A 1 87 ? -10.279 1.009 8.341 1.00 74.88 87 ASP A O 1
ATOM 646 N N . ALA A 1 88 ? -11.875 -0.003 9.535 1.00 72.12 88 ALA A N 1
ATOM 647 C CA . ALA A 1 88 ? -11.390 0.499 10.821 1.00 72.12 88 ALA A CA 1
ATOM 648 C C . ALA A 1 88 ? -9.984 -0.030 11.166 1.00 72.12 88 ALA A C 1
ATOM 650 O O . ALA A 1 88 ? -9.108 0.749 11.552 1.00 72.12 88 ALA A O 1
ATOM 651 N N . VAL A 1 89 ? -9.740 -1.331 10.971 1.00 74.12 89 VAL A N 1
ATOM 652 C CA . VAL A 1 89 ? -8.425 -1.961 11.177 1.00 74.12 89 VAL A CA 1
ATOM 653 C C . VAL A 1 89 ? -7.385 -1.381 10.219 1.00 74.12 89 VAL A C 1
ATOM 655 O O . VAL A 1 89 ? -6.276 -1.052 10.641 1.00 74.12 89 VAL A O 1
ATOM 658 N N . ALA A 1 90 ? -7.734 -1.198 8.944 1.00 76.50 90 ALA A N 1
ATOM 659 C CA . ALA A 1 90 ? -6.847 -0.607 7.951 1.00 76.50 90 ALA A CA 1
ATOM 660 C C . ALA A 1 90 ? -6.449 0.825 8.331 1.00 76.50 90 ALA A C 1
ATOM 662 O O . ALA A 1 90 ? -5.259 1.145 8.327 1.00 76.50 90 ALA A O 1
ATOM 663 N N . ARG A 1 91 ? -7.411 1.671 8.729 1.00 75.75 91 ARG A N 1
ATOM 664 C CA . ARG A 1 91 ? -7.125 3.033 9.214 1.00 75.75 91 ARG A CA 1
ATOM 665 C C . ARG A 1 91 ? -6.205 3.030 10.427 1.00 75.75 91 ARG A C 1
ATOM 667 O O . ARG A 1 91 ? -5.248 3.798 10.447 1.00 75.75 91 ARG A O 1
ATOM 674 N N . PHE A 1 92 ? -6.467 2.164 11.404 1.00 74.31 92 PHE A N 1
ATOM 675 C CA . PHE A 1 92 ? -5.632 2.041 12.597 1.00 74.31 92 PHE A CA 1
ATOM 676 C C . PHE A 1 92 ? -4.190 1.653 12.247 1.00 74.31 92 PHE A C 1
ATOM 678 O O . PHE A 1 92 ? -3.254 2.313 12.689 1.00 74.31 92 PHE A O 1
ATOM 685 N N . LEU A 1 93 ? -3.996 0.627 11.413 1.00 74.56 93 LEU A N 1
ATOM 686 C CA . LEU A 1 93 ? -2.662 0.174 11.008 1.00 74.56 93 LEU A CA 1
ATOM 687 C C . LEU A 1 93 ? -1.904 1.238 10.205 1.00 74.56 93 LEU A C 1
ATOM 689 O O . LEU A 1 93 ? -0.691 1.360 10.360 1.00 74.56 93 LEU A O 1
ATOM 693 N N . VAL A 1 94 ? -2.600 2.020 9.374 1.00 77.62 94 VAL A N 1
ATOM 694 C CA . VAL A 1 94 ? -2.008 3.155 8.648 1.00 77.62 94 VAL A CA 1
ATOM 695 C C . VAL A 1 94 ? -1.555 4.251 9.612 1.00 77.62 94 VAL A C 1
ATOM 697 O O . VAL A 1 94 ? -0.428 4.723 9.488 1.00 77.62 94 VAL A O 1
ATOM 700 N N . GLN A 1 95 ? -2.393 4.630 10.581 1.00 71.94 95 GLN A N 1
ATOM 701 C CA . GLN A 1 95 ? -2.032 5.623 11.599 1.00 71.94 95 GLN A CA 1
ATOM 702 C C . GLN A 1 95 ? -0.847 5.143 12.442 1.00 71.94 95 GLN A C 1
ATOM 704 O O . GLN A 1 95 ? 0.141 5.853 12.570 1.00 71.94 95 GLN A O 1
ATOM 709 N N . LEU A 1 96 ? -0.887 3.900 12.926 1.00 70.50 96 LEU A N 1
ATOM 710 C CA . LEU A 1 96 ? 0.200 3.306 13.704 1.00 70.50 96 LEU A CA 1
ATOM 711 C C . LEU A 1 96 ? 1.518 3.247 12.918 1.00 70.50 96 LEU A C 1
ATOM 713 O O . LEU A 1 96 ? 2.584 3.502 13.473 1.00 70.50 96 LEU A O 1
ATOM 717 N N . ALA A 1 97 ? 1.461 2.906 11.628 1.00 67.44 97 ALA A N 1
ATOM 718 C CA . ALA A 1 97 ? 2.647 2.877 10.782 1.00 67.44 97 ALA A CA 1
ATOM 719 C C . ALA A 1 97 ? 3.257 4.272 10.592 1.00 67.44 97 ALA A C 1
ATOM 721 O O . ALA A 1 97 ? 4.481 4.368 10.553 1.00 67.44 97 ALA A O 1
ATOM 722 N N . ALA A 1 98 ? 2.430 5.320 10.503 1.00 68.31 98 ALA A N 1
ATOM 723 C CA . ALA A 1 98 ? 2.887 6.705 10.417 1.00 68.31 98 ALA A CA 1
ATOM 724 C C . ALA A 1 98 ? 3.586 7.156 11.711 1.00 68.31 98 ALA A C 1
ATOM 726 O O . ALA A 1 98 ? 4.686 7.695 11.643 1.00 68.31 98 ALA A O 1
ATOM 727 N N . GLU A 1 99 ? 3.024 6.839 12.881 1.00 68.62 99 GLU A N 1
ATOM 728 C CA . GLU A 1 99 ? 3.669 7.118 14.176 1.00 68.62 99 GLU A CA 1
ATOM 729 C C . GLU A 1 99 ? 5.006 6.372 14.324 1.00 68.62 99 GLU A C 1
ATOM 731 O O . GLU A 1 99 ? 5.989 6.905 14.832 1.00 68.62 99 GLU A O 1
ATOM 736 N N . ALA A 1 100 ? 5.084 5.128 13.841 1.00 62.16 100 ALA A N 1
ATOM 737 C CA . ALA A 1 100 ? 6.317 4.348 13.892 1.00 62.16 100 ALA A CA 1
ATOM 738 C C . ALA A 1 100 ? 7.433 4.900 12.978 1.00 62.16 100 ALA A C 1
ATOM 740 O O . ALA A 1 100 ? 8.606 4.638 13.245 1.00 62.16 100 ALA A O 1
ATOM 741 N N . GLU A 1 101 ? 7.101 5.644 11.914 1.00 57.94 101 GLU A N 1
ATOM 742 C CA . GLU A 1 101 ? 8.091 6.392 11.115 1.00 57.94 101 GLU A CA 1
ATOM 743 C C . GLU A 1 101 ? 8.628 7.596 11.886 1.00 57.94 101 GLU A C 1
ATOM 745 O O . GLU A 1 101 ? 9.837 7.812 11.898 1.00 57.94 101 GLU A O 1
ATOM 750 N N . ASP A 1 102 ? 7.747 8.321 12.577 1.00 55.97 102 ASP A N 1
ATOM 751 C CA . ASP A 1 102 ? 8.103 9.517 13.346 1.00 55.97 102 ASP A CA 1
ATOM 752 C C . ASP A 1 102 ? 9.008 9.166 14.545 1.00 55.97 102 ASP A C 1
ATOM 754 O O . ASP A 1 102 ? 10.022 9.811 14.809 1.00 55.97 102 ASP A O 1
ATOM 758 N N . VAL A 1 103 ? 8.735 8.041 15.215 1.00 51.75 103 VAL A N 1
ATOM 759 C CA . VAL A 1 103 ? 9.585 7.516 16.302 1.00 51.75 103 VAL A CA 1
ATOM 760 C C . VAL A 1 103 ? 10.950 7.023 15.7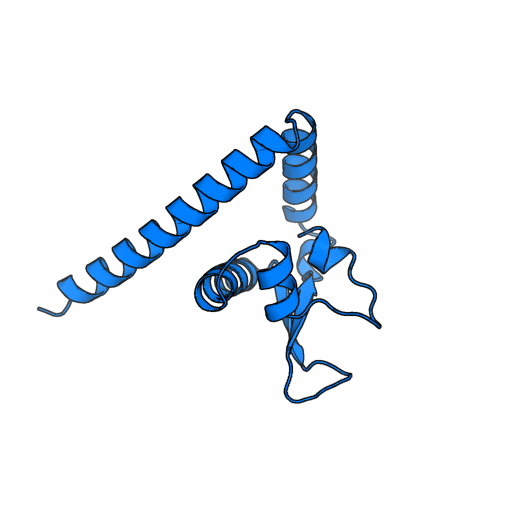93 1.00 51.75 103 VAL A C 1
ATOM 762 O O . VAL A 1 103 ? 11.945 7.114 16.517 1.00 51.75 103 VAL A O 1
ATOM 765 N N . GLY A 1 104 ? 11.022 6.512 14.559 1.00 51.38 104 GLY A N 1
ATOM 766 C CA . GLY A 1 104 ? 12.282 6.118 13.920 1.00 51.38 104 GLY A CA 1
ATOM 767 C C . GLY A 1 104 ? 13.190 7.314 13.623 1.00 51.38 104 GLY A C 1
ATOM 768 O O . GLY A 1 104 ? 14.385 7.253 13.903 1.00 51.38 104 GLY A O 1
ATOM 769 N N . ASP A 1 105 ? 12.609 8.422 13.158 1.00 49.97 105 ASP A N 1
ATOM 770 C CA . ASP A 1 105 ? 13.330 9.659 12.821 1.00 49.97 105 ASP A CA 1
ATOM 771 C C . ASP A 1 105 ? 13.821 10.414 14.074 1.00 49.97 105 ASP A C 1
ATOM 773 O O . ASP A 1 105 ? 14.871 11.063 14.074 1.00 49.97 105 ASP A O 1
ATOM 777 N N . VAL A 1 106 ? 13.113 10.273 15.203 1.00 47.75 106 VAL A N 1
ATOM 778 C CA . VAL A 1 106 ? 13.588 10.774 16.503 1.00 47.75 106 VAL A CA 1
ATOM 779 C C . VAL A 1 106 ? 14.796 9.979 16.990 1.00 47.75 106 VAL A C 1
ATOM 781 O O . VAL A 1 106 ? 15.744 10.586 17.483 1.00 47.75 106 VAL A O 1
ATOM 784 N N . LYS A 1 107 ? 14.806 8.648 16.844 1.00 42.31 107 LYS A N 1
ATOM 785 C CA . LYS A 1 107 ? 15.887 7.796 17.365 1.00 42.31 107 LYS A CA 1
ATOM 786 C C . LYS A 1 107 ? 17.221 8.033 16.645 1.00 42.31 107 LYS A C 1
ATOM 788 O O . LYS A 1 107 ? 18.249 8.117 17.313 1.00 42.31 107 LYS A O 1
ATOM 793 N N . ASP A 1 108 ? 17.184 8.279 15.336 1.00 43.59 108 ASP A N 1
ATOM 794 C CA . ASP A 1 108 ? 18.368 8.632 14.537 1.00 43.59 108 ASP A CA 1
ATOM 795 C C . ASP A 1 108 ? 18.942 10.022 14.887 1.00 43.59 108 ASP A C 1
ATOM 797 O O . ASP A 1 108 ? 20.120 10.288 14.658 1.00 43.59 108 ASP A O 1
ATOM 801 N N . ARG A 1 109 ? 18.154 10.918 15.501 1.00 45.03 109 ARG A N 1
ATOM 802 C CA . ARG A 1 109 ? 18.620 12.248 15.943 1.00 45.03 109 ARG A CA 1
ATOM 803 C C . ARG A 1 109 ? 19.277 12.264 17.323 1.00 45.03 109 ARG A C 1
ATOM 805 O O . ARG A 1 109 ? 19.953 13.243 17.633 1.00 45.03 109 ARG A O 1
ATOM 812 N N . VAL A 1 110 ? 19.081 11.236 18.154 1.00 49.06 110 VAL A N 1
ATOM 813 C CA . VAL A 1 110 ? 19.667 11.183 19.511 1.00 49.06 110 VAL A CA 1
ATOM 814 C C . VAL A 1 110 ? 21.019 10.459 19.534 1.00 49.06 110 VAL A C 1
ATOM 816 O O . VAL A 1 110 ? 21.797 10.674 20.455 1.00 49.06 110 VAL A O 1
ATOM 819 N N . GLU A 1 111 ? 21.350 9.656 18.516 1.00 46.75 111 GLU A N 1
ATOM 820 C CA . GLU A 1 111 ? 22.631 8.924 18.443 1.00 46.75 111 GLU A CA 1
ATOM 821 C C . GLU A 1 111 ? 23.793 9.724 17.809 1.00 46.75 111 GLU A C 1
ATOM 823 O O . GLU A 1 111 ? 24.910 9.217 17.717 1.00 46.75 111 GLU A O 1
ATOM 828 N N . PHE A 1 112 ? 23.573 10.989 17.428 1.00 43.88 112 PHE A N 1
ATOM 829 C CA . PHE A 1 112 ? 24.610 11.885 16.882 1.00 43.88 112 PHE A CA 1
ATOM 830 C C . PHE A 1 112 ? 24.919 13.118 17.754 1.00 43.88 112 PHE A C 1
ATOM 832 O O . PHE A 1 112 ? 25.458 14.099 17.238 1.00 43.88 112 PHE A O 1
ATOM 839 N N . SER A 1 113 ? 24.611 13.093 19.057 1.00 37.00 113 SER A N 1
ATOM 840 C CA . SER A 1 113 ? 24.952 14.190 19.980 1.00 37.00 113 SER A CA 1
ATOM 841 C C . SER A 1 113 ? 25.816 13.772 21.159 1.00 37.00 113 SER A C 1
ATOM 843 O O . SER A 1 113 ? 25.744 12.601 21.584 1.00 37.00 113 SER A O 1
#

Radius of gyration: 16.07 Å; chains: 1; bounding box: 42×34×42 Å

Sequence (113 aa):
MRFIARAPAHDPVTPGALAAHLGVSTAAVTGVIRRLREGGFVVVAPNPADARSKVLRASLRELHSPADRLSSRVEAIASDFSDSELDAVARFLVQLAAEAEDVGDVKDRVEFS